Protein AF-A0A7C2IKT6-F1 (afdb_monomer)

Sequence (121 aa):
MAFLGERWAVARLIARCSKRPADCAAWEEFVRRFHPTIRSSVTQVLSHKSAGDGGRSLECSEALIGDLVEAVYSRLVEDRSKALKAVRIRRADSINNYLAMISLNVVLDYARHNRMSVGSN

Foldseek 3Di:
DDPPDPPDDPLRLLVQCLDPVGDVSSVVVVCVPCVVLLLVLLLVLLVVVLVPPDPPRPPSDPVVSVVLSVVLVCVCPPPSNVLSVVPPCPDPVSVSVSSSVSSNVSNVVVVVVVVVVVPDD

Radius of gyration: 16.43 Å; Cα contacts (8 Å, |Δi|>4): 82; chains: 1; bounding box: 33×44×49 Å

Secondary structure (DSSP, 8-state):
---------HHHHHHHHTSSS--HHHHHHHHHHHHHHHHHHHHHHHHHHHHHSTT------HHHHHHHHHHHHHHHHHHHHHHHHH----STHHHHHHHHHHHHHHHHHHHHHHHHTT---

Solvent-accessible surface area (backbone atoms only — not comparable to full-atom values): 7048 Å² total; per-residue (Å²): 136,82,78,76,76,76,81,58,55,66,62,57,33,50,55,41,46,53,38,84,78,70,38,63,70,37,44,50,54,46,47,74,70,41,45,65,56,46,48,50,40,38,51,53,51,49,55,56,49,29,72,71,43,89,79,61,60,62,74,88,41,71,66,56,53,51,55,52,48,49,52,41,51,48,56,46,54,41,79,76,16,42,61,63,65,69,53,78,62,85,47,78,68,53,53,58,55,48,48,42,5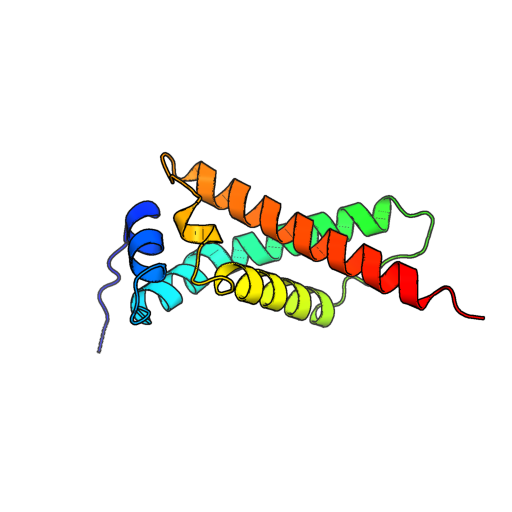0,46,31,47,52,50,54,51,50,51,55,52,54,62,54,61,72,76,70,80,130

pLDDT: mean 72.11, std 14.23, range [36.97, 89.0]

Nearest PDB structures (foldseek):
  4k12-assembly1_B  TM=4.561E-01  e=1.713E+00  Streptococcus pneumoniae
  2m6u-assembly1_A  TM=2.987E-01  e=7.618E+00  Streptococcus pneumoniae

Structure (mmCIF, N/CA/C/O backbone):
data_AF-A0A7C2IKT6-F1
#
_entry.id   AF-A0A7C2IKT6-F1
#
loop_
_atom_site.group_PDB
_atom_site.id
_atom_site.type_symbol
_atom_site.label_atom_id
_atom_site.label_alt_id
_atom_site.label_comp_id
_atom_site.label_asym_id
_atom_site.label_entity_id
_atom_site.label_seq_id
_atom_site.pdbx_PDB_ins_code
_atom_site.Cartn_x
_atom_site.Cartn_y
_atom_site.Cartn_z
_atom_site.occupancy
_atom_site.B_iso_or_equiv
_atom_site.auth_seq_id
_atom_site.auth_comp_id
_atom_site.auth_asym_id
_atom_site.auth_atom_id
_atom_site.pdbx_PDB_model_num
ATOM 1 N N . MET A 1 1 ? 9.223 -15.336 23.964 1.00 36.97 1 MET A N 1
ATOM 2 C CA . MET A 1 1 ? 7.865 -14.788 23.756 1.00 36.97 1 MET A CA 1
ATOM 3 C C . MET A 1 1 ? 7.460 -15.092 22.319 1.00 36.97 1 MET A C 1
ATOM 5 O O . MET A 1 1 ? 7.779 -14.322 21.427 1.00 36.97 1 MET A O 1
ATOM 9 N N . ALA A 1 2 ? 6.872 -16.264 22.074 1.00 40.16 2 ALA A N 1
ATOM 10 C CA . ALA A 1 2 ? 6.372 -16.630 20.753 1.00 40.16 2 ALA A CA 1
ATOM 11 C C . ALA A 1 2 ? 4.938 -16.104 20.637 1.00 40.16 2 ALA A C 1
ATOM 13 O O . ALA A 1 2 ? 4.031 -16.660 21.256 1.00 40.16 2 ALA A O 1
ATOM 14 N N . PHE A 1 3 ? 4.733 -15.018 19.890 1.00 46.84 3 PHE A N 1
ATOM 15 C CA . PHE A 1 3 ? 3.396 -14.681 19.415 1.00 46.84 3 PHE A CA 1
ATOM 16 C C . PHE A 1 3 ? 3.002 -15.785 18.437 1.00 46.84 3 PHE A C 1
ATOM 18 O O . PHE A 1 3 ? 3.470 -15.825 17.301 1.00 46.84 3 PHE A O 1
ATOM 25 N N . LEU A 1 4 ? 2.203 -16.738 18.921 1.00 47.38 4 LEU A N 1
ATOM 26 C CA . LEU A 1 4 ? 1.477 -17.671 18.074 1.00 47.38 4 LEU A CA 1
ATOM 27 C C . LEU A 1 4 ? 0.764 -16.824 17.026 1.00 47.38 4 LEU A C 1
ATOM 29 O O . LEU A 1 4 ? -0.109 -16.028 17.367 1.00 47.38 4 LEU A O 1
ATOM 33 N N . GLY A 1 5 ? 1.219 -16.937 15.778 1.00 48.16 5 GLY A N 1
ATOM 34 C CA . GLY A 1 5 ? 0.699 -16.177 14.659 1.00 48.16 5 GLY A CA 1
ATOM 35 C C . GLY A 1 5 ? -0.784 -16.459 14.507 1.00 48.16 5 GLY A C 1
ATOM 36 O O . GLY A 1 5 ? -1.178 -17.439 13.872 1.00 48.16 5 GLY A O 1
ATOM 37 N N . GLU A 1 6 ? -1.619 -15.598 15.087 1.00 57.41 6 GLU A N 1
ATOM 38 C CA . GLU A 1 6 ? -3.012 -15.513 14.702 1.00 57.41 6 GLU A CA 1
ATOM 39 C C . GLU A 1 6 ? -2.998 -15.131 13.223 1.00 57.41 6 GLU A C 1
ATOM 41 O O . GLU A 1 6 ? -2.807 -13.973 12.856 1.00 57.41 6 GLU A O 1
ATOM 46 N N . ARG A 1 7 ? -3.169 -16.122 12.341 1.00 63.03 7 ARG A N 1
ATOM 47 C CA . ARG A 1 7 ? -3.478 -15.882 10.932 1.00 63.03 7 ARG A CA 1
ATOM 48 C C . ARG A 1 7 ? -4.841 -15.210 10.885 1.00 63.03 7 ARG A C 1
ATOM 50 O O . ARG A 1 7 ? -5.865 -15.856 10.667 1.00 63.03 7 ARG A O 1
ATOM 57 N N . TRP A 1 8 ? -4.872 -13.902 11.104 1.00 74.81 8 TRP A N 1
ATOM 58 C CA . TRP A 1 8 ? -6.091 -13.139 10.966 1.00 74.81 8 TRP A CA 1
ATOM 59 C C . TRP A 1 8 ? -6.550 -13.216 9.510 1.00 74.81 8 TRP A C 1
ATOM 61 O O . TRP A 1 8 ? -5.770 -13.087 8.556 1.00 74.81 8 TRP A O 1
ATOM 71 N N . ALA A 1 9 ? -7.853 -13.414 9.325 1.00 78.25 9 ALA A N 1
ATOM 72 C CA . ALA A 1 9 ? -8.467 -13.170 8.032 1.00 78.25 9 ALA A CA 1
ATOM 73 C C . ALA A 1 9 ? -8.163 -11.722 7.613 1.00 78.25 9 ALA A C 1
ATOM 75 O O . ALA A 1 9 ? -8.195 -10.819 8.448 1.00 78.25 9 ALA A O 1
ATOM 76 N N . VAL A 1 10 ? -7.901 -11.490 6.325 1.00 76.19 10 VAL A N 1
ATOM 77 C CA . VAL A 1 10 ? -7.488 -10.177 5.785 1.00 76.19 10 VAL A CA 1
ATOM 78 C C . VAL A 1 10 ? -8.401 -9.040 6.259 1.00 76.19 10 VAL A C 1
ATOM 80 O O . VAL A 1 10 ? -7.927 -8.000 6.708 1.00 76.19 10 VAL A O 1
ATOM 83 N N . ALA A 1 11 ? -9.717 -9.266 6.253 1.00 74.88 11 ALA A N 1
ATOM 84 C CA . ALA A 1 11 ? -10.693 -8.289 6.730 1.00 74.88 11 ALA A CA 1
ATOM 85 C C . ALA A 1 11 ? -10.550 -7.967 8.232 1.00 74.88 11 ALA A C 1
ATOM 87 O O . ALA A 1 11 ? -10.776 -6.832 8.644 1.00 74.88 11 ALA A O 1
ATOM 88 N N . ARG A 1 12 ? -10.164 -8.943 9.065 1.00 79.06 12 ARG A N 1
ATOM 89 C CA . ARG A 1 12 ? -9.926 -8.737 10.504 1.00 79.06 12 ARG A CA 1
ATOM 90 C C . ARG A 1 12 ? -8.603 -8.046 10.781 1.00 79.06 12 ARG A C 1
ATOM 92 O O . ARG A 1 12 ? -8.584 -7.165 11.634 1.00 79.06 12 ARG A O 1
ATOM 99 N N . LEU A 1 13 ? -7.561 -8.389 10.031 1.00 82.00 13 LEU A N 1
ATOM 100 C CA . LEU A 1 13 ? -6.272 -7.707 10.084 1.00 82.00 13 LEU A CA 1
ATOM 101 C C . LEU A 1 13 ? -6.444 -6.212 9.801 1.00 82.00 13 LEU A C 1
ATOM 103 O O . LEU A 1 13 ? -6.083 -5.374 10.616 1.00 82.00 13 LEU A O 1
ATOM 107 N N . ILE A 1 14 ? -7.134 -5.877 8.712 1.00 78.50 14 ILE A N 1
ATOM 108 C CA . ILE A 1 14 ? -7.327 -4.481 8.302 1.00 78.50 14 ILE A CA 1
ATOM 109 C C . ILE A 1 14 ? -8.259 -3.725 9.243 1.00 78.50 14 ILE A C 1
ATOM 111 O O . ILE A 1 14 ? -8.006 -2.561 9.563 1.00 78.50 14 ILE A O 1
ATOM 115 N N . ALA A 1 15 ? -9.300 -4.388 9.755 1.00 78.94 15 ALA A N 1
ATOM 116 C CA . ALA A 1 15 ? -10.144 -3.806 10.790 1.00 78.94 15 ALA A CA 1
ATOM 117 C C . ALA A 1 15 ? -9.343 -3.470 12.060 1.00 78.94 15 ALA A C 1
ATOM 119 O O . ALA A 1 15 ? -9.602 -2.432 12.662 1.00 78.94 15 ALA A O 1
ATOM 120 N N . ARG A 1 16 ? -8.369 -4.308 12.453 1.00 81.44 16 ARG A N 1
ATOM 121 C CA . ARG A 1 16 ? -7.466 -4.046 13.587 1.00 81.44 16 ARG A CA 1
ATOM 122 C C . ARG A 1 16 ? -6.473 -2.922 13.283 1.00 81.44 16 ARG A C 1
ATOM 124 O O . ARG A 1 16 ? -6.389 -1.998 14.084 1.00 81.44 16 ARG A O 1
ATOM 131 N N . CYS A 1 17 ? -5.836 -2.916 12.108 1.00 79.25 17 CYS A N 1
ATOM 132 C CA . CYS A 1 17 ? -4.954 -1.821 11.672 1.00 79.25 17 CYS A CA 1
ATOM 133 C C . CYS A 1 17 ? -5.669 -0.457 11.639 1.00 79.25 17 CYS A C 1
ATOM 135 O O . CYS A 1 17 ? -5.047 0.577 11.865 1.00 79.25 17 CYS A O 1
ATOM 137 N N . SER A 1 18 ? -6.984 -0.455 11.390 1.00 77.62 18 SER A N 1
ATOM 138 C CA . SER A 1 18 ? -7.818 0.753 11.320 1.00 77.62 18 SER A CA 1
ATOM 139 C C . SER A 1 18 ? -8.310 1.270 12.684 1.00 77.62 18 SER A C 1
ATOM 141 O O . SER A 1 18 ? -8.943 2.336 12.737 1.00 77.62 18 SER A O 1
ATOM 143 N N . LYS A 1 19 ? -8.087 0.525 13.779 1.00 78.75 19 LYS A N 1
ATOM 144 C CA . LYS A 1 19 ? -8.448 0.956 15.139 1.00 78.75 19 LYS A CA 1
ATOM 145 C C . LYS A 1 19 ? -7.478 2.023 15.650 1.00 78.75 19 LYS A C 1
ATOM 147 O O . LYS A 1 19 ? -6.336 2.131 15.213 1.00 78.75 19 LYS A O 1
ATOM 152 N N . ARG A 1 20 ? -7.974 2.847 16.574 1.00 73.12 20 ARG A N 1
ATOM 153 C CA . ARG A 1 20 ? -7.184 3.819 17.338 1.00 73.12 20 ARG A CA 1
ATOM 154 C C . ARG A 1 20 ? -7.411 3.503 18.824 1.00 73.12 20 ARG A C 1
ATOM 156 O O . ARG A 1 20 ? -8.578 3.506 19.221 1.00 73.12 20 ARG A O 1
ATOM 163 N N . PRO A 1 21 ? -6.362 3.208 19.615 1.00 74.81 21 PRO A N 1
ATOM 164 C CA . PRO A 1 21 ? -4.933 3.204 19.260 1.00 74.81 21 PRO A CA 1
ATOM 165 C C . PRO A 1 21 ? -4.556 2.123 18.231 1.00 74.81 21 PRO A C 1
ATOM 167 O O . PRO A 1 21 ? -5.296 1.159 18.042 1.00 74.81 21 PRO A O 1
ATOM 170 N N . ALA A 1 22 ? -3.448 2.345 17.515 1.00 71.31 22 ALA A N 1
ATOM 171 C CA . ALA A 1 22 ? -2.972 1.431 16.478 1.00 71.31 22 ALA A CA 1
ATOM 172 C C . ALA A 1 22 ? -2.491 0.114 17.108 1.00 71.31 22 ALA A C 1
ATOM 174 O O . ALA A 1 22 ? -1.733 0.128 18.074 1.00 71.31 22 ALA A O 1
ATOM 175 N N . ASP A 1 23 ? -2.939 -1.014 16.560 1.00 82.75 23 ASP A N 1
ATOM 176 C CA . ASP A 1 23 ? -2.513 -2.349 16.985 1.00 82.75 23 ASP A CA 1
ATOM 177 C C . ASP A 1 23 ? -1.191 -2.702 16.283 1.00 82.75 23 ASP A C 1
ATOM 179 O O . ASP A 1 23 ? -1.179 -2.999 15.085 1.00 82.75 23 ASP A O 1
ATOM 183 N N . CYS A 1 24 ? -0.074 -2.617 17.013 1.00 82.50 24 CYS A N 1
ATOM 184 C CA . CYS A 1 24 ? 1.265 -2.859 16.468 1.00 82.50 24 CYS A CA 1
ATOM 185 C C . CYS A 1 24 ? 1.424 -4.283 15.917 1.00 82.50 24 CYS A C 1
ATOM 187 O O . CYS A 1 24 ? 2.017 -4.448 14.857 1.00 82.50 24 CYS A O 1
ATOM 189 N N . ALA A 1 25 ? 0.841 -5.291 16.575 1.00 85.12 25 ALA A N 1
ATOM 190 C CA . ALA A 1 25 ? 0.925 -6.680 16.122 1.00 85.12 25 ALA A CA 1
ATOM 191 C C . ALA A 1 25 ? 0.138 -6.891 14.818 1.00 85.12 25 ALA A C 1
ATOM 193 O O . ALA A 1 25 ? 0.574 -7.610 13.918 1.00 85.12 25 ALA A O 1
ATOM 194 N N . ALA A 1 26 ? -1.006 -6.213 14.677 1.00 83.81 26 ALA A N 1
ATOM 195 C CA . ALA A 1 26 ? -1.754 -6.210 13.423 1.00 83.81 26 ALA A CA 1
ATOM 196 C C . ALA A 1 26 ? -0.975 -5.513 12.292 1.00 83.81 26 ALA A C 1
ATOM 198 O O . ALA A 1 26 ? -0.973 -5.989 11.159 1.00 83.81 26 ALA A O 1
ATOM 199 N N . TRP A 1 27 ? -0.298 -4.400 12.581 1.00 83.81 27 TRP A N 1
ATOM 200 C CA . TRP A 1 27 ? 0.535 -3.711 11.592 1.00 83.81 27 TRP A CA 1
ATOM 201 C C . TRP A 1 27 ? 1.762 -4.522 11.175 1.00 83.81 27 TRP A C 1
ATOM 203 O O . TRP A 1 27 ? 2.061 -4.581 9.984 1.00 83.81 27 TRP A O 1
ATOM 213 N N . GLU A 1 28 ? 2.424 -5.196 12.110 1.00 86.56 28 GLU A N 1
ATOM 214 C CA . GLU A 1 28 ? 3.560 -6.075 11.823 1.00 86.56 28 GLU A CA 1
ATOM 215 C C . GLU A 1 28 ? 3.156 -7.219 10.883 1.00 86.56 28 GLU A C 1
ATOM 217 O O . GLU A 1 28 ? 3.790 -7.435 9.848 1.00 86.56 28 GLU A O 1
ATOM 222 N N . GLU A 1 29 ? 2.033 -7.885 11.161 1.00 85.00 29 GLU A N 1
ATOM 223 C CA . GLU A 1 29 ? 1.517 -8.946 10.291 1.00 85.00 29 GLU A CA 1
ATOM 224 C C . GLU A 1 29 ? 1.041 -8.402 8.932 1.00 85.00 29 GLU A C 1
ATOM 226 O O . GLU A 1 29 ? 1.209 -9.059 7.901 1.00 85.00 29 GLU A O 1
ATOM 231 N N . PHE A 1 30 ? 0.484 -7.186 8.891 1.00 84.81 30 PHE A N 1
ATOM 232 C CA . PHE A 1 30 ? 0.128 -6.521 7.638 1.00 84.81 30 PHE A CA 1
ATOM 233 C C . PHE A 1 30 ? 1.361 -6.258 6.770 1.00 84.81 30 PHE A C 1
ATOM 235 O O . PHE A 1 30 ? 1.363 -6.614 5.590 1.00 84.81 30 PHE A O 1
ATOM 242 N N . VAL A 1 31 ? 2.421 -5.685 7.344 1.00 87.06 31 VAL A N 1
ATOM 243 C CA . VAL A 1 31 ? 3.681 -5.448 6.630 1.00 87.06 31 VAL A CA 1
ATOM 244 C C . VAL A 1 31 ? 4.257 -6.780 6.161 1.00 87.06 31 VAL A C 1
ATOM 246 O O . VAL A 1 31 ? 4.475 -6.954 4.966 1.00 87.06 31 VAL A O 1
ATOM 249 N N . ARG A 1 32 ? 4.385 -7.772 7.045 1.00 86.50 32 ARG A N 1
ATOM 250 C CA . ARG A 1 32 ? 4.926 -9.095 6.703 1.00 86.50 32 ARG A CA 1
ATOM 251 C C . ARG A 1 32 ? 4.189 -9.760 5.534 1.00 86.50 32 ARG A C 1
ATOM 253 O O . ARG A 1 32 ? 4.816 -10.405 4.697 1.00 86.50 32 ARG A O 1
ATOM 260 N N . ARG A 1 33 ? 2.862 -9.610 5.466 1.00 85.06 33 ARG A N 1
ATOM 261 C CA . ARG A 1 33 ? 2.021 -10.258 4.450 1.00 85.06 33 ARG A CA 1
ATOM 262 C C . ARG A 1 33 ? 1.921 -9.483 3.136 1.00 85.06 33 ARG A C 1
ATOM 264 O O . ARG A 1 33 ? 1.865 -10.113 2.084 1.00 85.06 33 ARG A O 1
ATOM 271 N N . PHE A 1 34 ? 1.849 -8.154 3.185 1.00 83.69 34 PHE A N 1
ATOM 272 C CA . PHE A 1 34 ? 1.535 -7.326 2.014 1.00 83.69 34 PHE A CA 1
ATOM 273 C C . PHE A 1 34 ? 2.720 -6.528 1.474 1.00 83.69 34 PHE A C 1
ATOM 275 O O . PHE A 1 34 ? 2.650 -6.075 0.333 1.00 83.69 34 PHE A O 1
ATOM 282 N N . HIS A 1 35 ? 3.815 -6.390 2.229 1.00 86.56 35 HIS A N 1
ATOM 283 C CA . HIS A 1 35 ? 5.021 -5.705 1.758 1.00 86.56 35 HIS A CA 1
ATOM 284 C C . HIS A 1 35 ? 5.551 -6.265 0.425 1.00 86.56 35 HIS A C 1
ATOM 286 O O . HIS A 1 35 ? 5.780 -5.464 -0.484 1.00 86.56 35 HIS A O 1
ATOM 292 N N . PRO A 1 36 ? 5.655 -7.598 0.219 1.00 87.56 36 PRO A N 1
ATOM 293 C CA . PRO A 1 36 ? 6.104 -8.139 -1.066 1.00 87.56 36 PRO A CA 1
ATOM 294 C C . PRO A 1 36 ? 5.179 -7.756 -2.230 1.00 87.56 36 PRO A C 1
ATOM 296 O O . PRO A 1 36 ? 5.652 -7.415 -3.311 1.00 87.56 36 PRO A O 1
ATOM 299 N N . THR A 1 37 ? 3.861 -7.750 -2.003 1.00 86.12 37 THR A N 1
ATOM 300 C CA . THR A 1 37 ? 2.857 -7.379 -3.012 1.00 86.12 37 THR A CA 1
ATOM 301 C C . THR A 1 37 ? 2.918 -5.894 -3.357 1.00 86.12 37 THR A C 1
ATOM 303 O O . THR A 1 37 ? 2.854 -5.537 -4.533 1.00 86.12 37 THR A O 1
ATOM 306 N N . ILE A 1 38 ? 3.056 -5.025 -2.351 1.00 86.56 38 ILE A N 1
ATOM 307 C CA . ILE A 1 38 ? 3.183 -3.575 -2.547 1.00 86.56 38 ILE A CA 1
ATOM 308 C C . ILE A 1 38 ? 4.451 -3.283 -3.346 1.00 86.56 38 ILE A C 1
ATOM 310 O O . ILE A 1 38 ? 4.386 -2.596 -4.363 1.00 86.56 38 ILE A O 1
ATOM 314 N N . ARG A 1 39 ? 5.581 -3.867 -2.937 1.00 89.00 39 ARG A N 1
ATOM 315 C CA . ARG A 1 39 ? 6.863 -3.708 -3.625 1.00 89.00 39 ARG A CA 1
ATOM 316 C C . ARG A 1 39 ? 6.785 -4.192 -5.071 1.00 89.00 39 ARG A C 1
ATOM 318 O O . ARG A 1 39 ? 7.123 -3.439 -5.974 1.00 89.00 39 ARG A O 1
ATOM 325 N N . SER A 1 40 ? 6.262 -5.397 -5.300 1.00 87.25 40 SER A N 1
ATOM 326 C CA . SER A 1 40 ? 6.080 -5.945 -6.649 1.00 87.25 40 SER A CA 1
ATOM 327 C C . SER A 1 40 ? 5.185 -5.056 -7.519 1.00 87.25 40 SER A C 1
ATOM 329 O O . SER A 1 40 ? 5.524 -4.801 -8.672 1.00 87.25 40 SER A O 1
ATOM 331 N N . SER A 1 41 ? 4.098 -4.516 -6.958 1.00 84.88 41 SER A N 1
ATOM 332 C CA . SER A 1 41 ? 3.203 -3.595 -7.671 1.00 84.88 41 SER A CA 1
ATOM 333 C C . SER 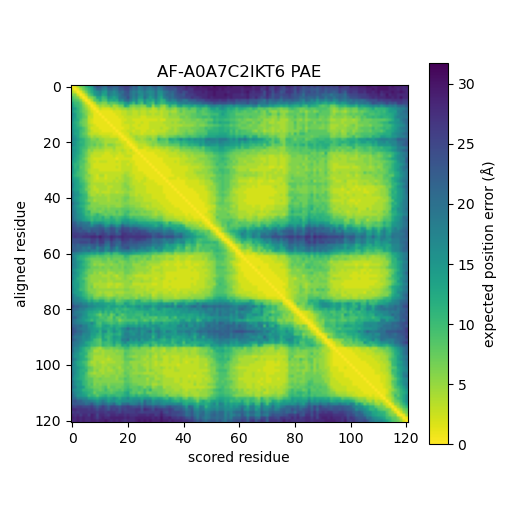A 1 41 ? 3.912 -2.291 -8.044 1.00 84.88 41 SER A C 1
ATOM 335 O O . SER A 1 41 ? 3.797 -1.839 -9.180 1.00 84.88 41 SER A O 1
ATOM 337 N N . VAL A 1 42 ? 4.675 -1.699 -7.119 1.00 85.69 42 VAL A N 1
ATOM 338 C CA . VAL A 1 42 ? 5.468 -0.485 -7.373 1.00 85.69 42 VAL A CA 1
ATOM 339 C C . VAL A 1 42 ? 6.496 -0.733 -8.475 1.00 85.69 42 VAL A C 1
ATOM 341 O O . VAL A 1 42 ? 6.528 0.023 -9.444 1.00 85.69 42 VAL A O 1
ATOM 344 N N . THR A 1 43 ? 7.279 -1.811 -8.377 1.00 85.56 43 THR A N 1
ATOM 345 C CA . THR A 1 43 ? 8.280 -2.171 -9.390 1.00 85.56 43 THR A CA 1
ATOM 346 C C . THR A 1 43 ? 7.632 -2.386 -10.755 1.00 85.56 43 THR A C 1
ATOM 348 O O . THR A 1 43 ? 8.092 -1.819 -11.739 1.00 85.56 43 THR A O 1
ATOM 351 N N . GLN A 1 44 ? 6.528 -3.136 -10.827 1.00 83.94 44 GLN A N 1
ATOM 352 C CA . GLN A 1 44 ? 5.839 -3.406 -12.090 1.00 83.94 44 GLN A CA 1
ATOM 353 C C . GLN A 1 44 ? 5.312 -2.122 -12.745 1.00 83.94 44 GLN A C 1
ATOM 355 O O . GLN A 1 44 ? 5.474 -1.932 -13.952 1.00 83.94 44 GLN A O 1
ATOM 360 N N . VAL A 1 45 ? 4.704 -1.226 -11.963 1.00 82.25 45 VAL A N 1
ATOM 361 C CA . VAL A 1 45 ? 4.198 0.055 -12.475 1.00 82.25 45 VAL A CA 1
ATOM 362 C C . VAL A 1 45 ? 5.350 0.950 -12.935 1.00 82.25 45 VAL A C 1
ATOM 364 O O . VAL A 1 45 ? 5.253 1.565 -13.999 1.00 82.25 45 VAL A O 1
ATOM 367 N N . LEU A 1 46 ? 6.443 1.005 -12.170 1.00 79.75 46 LEU A N 1
ATOM 368 C CA . LEU A 1 46 ? 7.623 1.798 -12.504 1.00 79.75 46 LEU A CA 1
ATOM 369 C C . LEU A 1 46 ? 8.278 1.292 -13.800 1.00 79.75 46 LEU A C 1
ATOM 371 O O . LEU A 1 46 ? 8.480 2.077 -14.725 1.00 79.75 46 LEU A O 1
ATOM 375 N N . SER A 1 47 ? 8.490 -0.022 -13.928 1.00 78.00 47 SER A N 1
ATOM 376 C CA . SER A 1 47 ? 9.031 -0.653 -15.140 1.00 78.00 47 SER A CA 1
ATOM 377 C C . SER A 1 47 ? 8.152 -0.426 -16.371 1.00 78.00 47 SER A C 1
ATOM 379 O O . SER A 1 47 ? 8.663 -0.074 -17.434 1.00 78.00 47 SER A O 1
ATOM 381 N N . HIS A 1 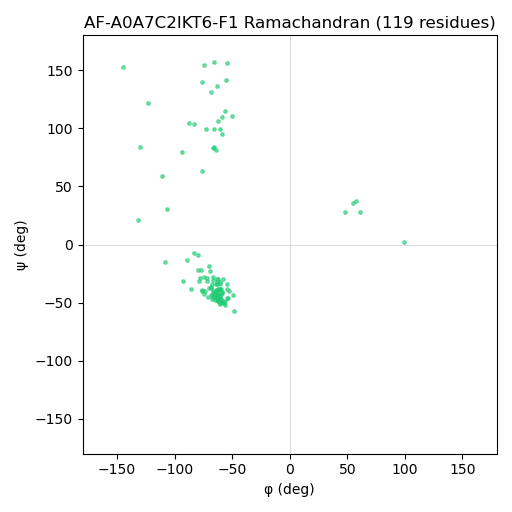48 ? 6.829 -0.571 -16.242 1.00 74.38 48 HIS A N 1
ATOM 382 C CA . HIS A 1 48 ? 5.903 -0.318 -17.350 1.00 74.38 48 HIS A CA 1
ATOM 383 C C . HIS A 1 48 ? 5.933 1.152 -17.792 1.00 74.38 48 HIS A C 1
ATOM 385 O O . HIS A 1 48 ? 5.783 1.460 -18.975 1.00 74.38 48 HIS A O 1
ATOM 391 N N . LYS A 1 49 ? 6.132 2.085 -16.854 1.00 69.38 49 LYS A N 1
ATOM 392 C CA . LYS A 1 49 ? 6.208 3.512 -17.170 1.00 69.38 49 LYS A CA 1
ATOM 393 C C . LYS A 1 49 ? 7.524 3.877 -17.858 1.00 69.38 49 LYS A C 1
ATOM 395 O O . LYS A 1 49 ? 7.480 4.627 -18.828 1.00 69.38 49 LYS A O 1
ATOM 400 N N . SER A 1 50 ? 8.649 3.307 -17.425 1.00 65.19 50 SER A N 1
ATOM 401 C CA . SER A 1 50 ? 9.954 3.512 -18.072 1.00 65.19 50 SER A CA 1
ATOM 402 C C . SER A 1 50 ? 9.989 2.979 -19.511 1.00 65.19 50 SER A C 1
ATOM 404 O O . SER A 1 50 ? 10.639 3.578 -20.362 1.00 65.19 50 SER A O 1
ATOM 406 N N . ALA A 1 51 ? 9.246 1.907 -19.815 1.00 62.12 51 ALA A N 1
ATOM 407 C CA . ALA A 1 51 ? 9.154 1.351 -21.169 1.00 62.12 51 ALA A CA 1
ATOM 408 C C . ALA A 1 51 ? 8.298 2.192 -22.139 1.00 62.12 51 ALA A C 1
ATOM 410 O O . ALA A 1 51 ? 8.527 2.159 -23.345 1.00 62.12 51 ALA A O 1
ATOM 411 N N . GLY A 1 52 ? 7.306 2.934 -21.633 1.00 57.47 52 GLY A N 1
ATOM 412 C CA . GLY A 1 52 ? 6.371 3.706 -22.462 1.00 57.47 52 GLY A CA 1
ATOM 413 C C . GLY A 1 52 ? 6.812 5.138 -22.787 1.00 57.47 52 GLY A C 1
ATOM 414 O O . GLY A 1 52 ? 6.214 5.768 -23.654 1.00 57.47 52 GLY A O 1
ATOM 415 N N . ASP A 1 53 ? 7.829 5.670 -22.103 1.00 54.25 53 ASP A N 1
ATOM 416 C CA . ASP A 1 53 ? 8.163 7.102 -22.115 1.00 54.25 53 ASP A CA 1
ATOM 417 C C . ASP A 1 53 ? 9.486 7.390 -22.846 1.00 54.25 53 ASP A C 1
ATOM 419 O O . ASP A 1 53 ? 10.445 7.900 -22.271 1.00 54.25 53 ASP A O 1
ATOM 423 N N . GLY A 1 54 ? 9.545 7.015 -24.130 1.00 51.41 54 GLY A N 1
ATOM 424 C CA . GLY A 1 54 ? 10.406 7.635 -25.152 1.00 51.41 54 GLY A CA 1
ATOM 425 C C . GLY A 1 54 ? 11.890 7.875 -24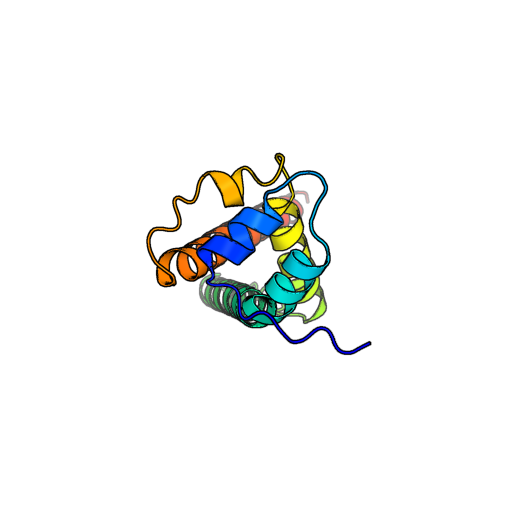.823 1.00 51.41 54 GLY A C 1
ATOM 426 O O . GLY A 1 54 ? 12.472 8.808 -25.369 1.00 51.41 54 GLY A O 1
ATOM 427 N N . GLY A 1 55 ? 12.509 7.077 -23.949 1.00 44.78 55 GLY A N 1
ATOM 428 C CA . GLY A 1 55 ? 13.946 7.148 -23.656 1.00 44.78 55 GLY A CA 1
ATOM 429 C C . GLY A 1 55 ? 14.358 7.903 -22.387 1.00 44.78 55 GLY A C 1
ATOM 430 O O . GLY A 1 55 ? 15.551 7.945 -22.097 1.00 44.78 55 GLY A O 1
ATOM 431 N N . ARG A 1 56 ? 13.433 8.434 -21.572 1.00 52.62 56 ARG A N 1
ATOM 432 C CA . ARG A 1 56 ? 13.765 8.824 -20.185 1.00 52.62 56 ARG A CA 1
ATOM 433 C C . ARG A 1 56 ? 13.426 7.668 -19.262 1.00 52.62 56 ARG A C 1
ATOM 435 O O . ARG A 1 56 ? 12.367 7.640 -18.641 1.00 52.62 56 ARG A O 1
ATOM 442 N N . SER A 1 57 ? 14.323 6.686 -19.225 1.00 53.44 57 SER A N 1
ATOM 443 C CA . SER A 1 57 ? 14.233 5.594 -18.263 1.00 53.44 57 SER A CA 1
ATOM 444 C C . SER A 1 57 ? 14.258 6.206 -16.868 1.00 53.44 57 SER A C 1
ATOM 446 O O . SER A 1 57 ? 15.266 6.771 -16.448 1.00 53.44 57 SER A O 1
ATOM 448 N N . LEU A 1 58 ? 13.126 6.154 -16.169 1.00 59.00 58 LEU A N 1
ATOM 449 C CA . LEU A 1 58 ? 13.112 6.382 -14.737 1.00 59.00 58 LEU A CA 1
ATOM 450 C C . LEU A 1 58 ? 13.971 5.259 -14.168 1.00 59.00 58 LEU A C 1
ATOM 452 O O . LEU A 1 58 ? 13.569 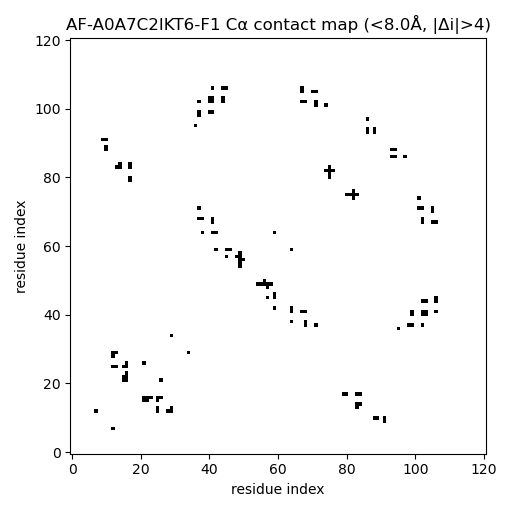4.094 -14.252 1.00 59.00 58 LEU A O 1
ATOM 456 N N . GLU A 1 59 ? 15.190 5.591 -13.728 1.00 62.66 59 GLU A N 1
ATOM 457 C CA . GLU A 1 59 ? 16.108 4.586 -13.210 1.00 62.66 59 GLU A CA 1
ATOM 458 C C . GLU A 1 59 ? 15.397 3.856 -12.082 1.00 62.66 59 GLU A C 1
ATOM 460 O O . GLU A 1 59 ? 15.013 4.442 -11.067 1.00 62.66 59 GLU A O 1
ATOM 465 N N . CYS A 1 60 ? 15.163 2.567 -12.312 1.00 66.94 60 CYS A N 1
ATOM 466 C CA . CYS A 1 60 ? 14.491 1.679 -11.383 1.00 66.94 60 CYS A CA 1
ATOM 467 C C . CYS A 1 60 ? 15.493 1.326 -10.274 1.00 66.94 60 CYS A C 1
ATOM 469 O O . CYS A 1 60 ? 15.956 0.194 -10.167 1.00 66.94 60 CYS A O 1
ATOM 471 N N . SER A 1 61 ? 15.915 2.342 -9.520 1.00 78.88 61 SER A N 1
ATOM 472 C CA . SER A 1 61 ? 16.849 2.202 -8.416 1.00 78.88 61 SER A CA 1
ATOM 473 C C . SER A 1 61 ? 16.119 1.620 -7.215 1.00 78.88 61 SER A C 1
ATOM 475 O O . SER A 1 61 ? 14.990 2.002 -6.903 1.00 78.88 61 SER A O 1
ATOM 477 N N . GLU A 1 62 ? 16.786 0.716 -6.509 1.00 79.75 62 GLU A N 1
ATOM 478 C CA . GLU A 1 62 ? 16.300 0.141 -5.255 1.00 79.75 62 GLU A CA 1
ATOM 479 C C . GLU A 1 62 ? 15.939 1.221 -4.222 1.00 79.75 62 GLU A C 1
ATOM 481 O O . GLU A 1 62 ? 14.954 1.068 -3.501 1.00 79.75 62 GLU A O 1
ATOM 486 N N . ALA A 1 63 ? 16.666 2.346 -4.216 1.00 81.50 63 ALA A N 1
ATOM 487 C CA . ALA A 1 63 ? 16.353 3.501 -3.374 1.00 81.50 63 ALA A CA 1
ATOM 488 C C . ALA A 1 63 ? 14.980 4.103 -3.721 1.00 81.50 63 ALA A C 1
ATOM 490 O O . ALA A 1 63 ? 14.134 4.260 -2.847 1.00 81.50 63 ALA A O 1
ATOM 491 N N . LEU A 1 64 ? 14.711 4.325 -5.012 1.00 82.56 64 LEU A N 1
ATOM 492 C CA . LEU A 1 64 ? 13.433 4.864 -5.479 1.00 82.56 64 LEU A CA 1
ATOM 493 C C . LEU A 1 64 ? 12.264 3.910 -5.189 1.00 82.56 64 LEU A C 1
ATOM 495 O O . LEU A 1 64 ? 11.172 4.346 -4.827 1.00 82.56 64 LEU A O 1
ATOM 499 N N . ILE A 1 65 ? 12.473 2.600 -5.345 1.00 85.62 65 ILE A N 1
ATOM 500 C CA . ILE A 1 65 ? 11.457 1.601 -4.988 1.00 85.62 65 ILE A CA 1
ATOM 501 C C . ILE A 1 65 ? 11.147 1.689 -3.489 1.00 85.62 65 ILE A C 1
ATOM 503 O O . ILE A 1 65 ? 9.973 1.664 -3.119 1.00 85.62 65 ILE A O 1
ATOM 507 N N . GLY A 1 66 ? 12.173 1.821 -2.643 1.00 85.44 66 GLY A N 1
ATOM 508 C CA . GLY A 1 66 ? 12.026 2.038 -1.203 1.00 85.44 66 GLY A CA 1
ATOM 509 C C . GLY A 1 66 ? 11.187 3.274 -0.878 1.00 85.44 66 GLY A C 1
ATOM 510 O O . GLY A 1 66 ? 10.173 3.150 -0.190 1.00 85.44 66 GLY A O 1
ATOM 511 N N . ASP A 1 67 ? 11.539 4.422 -1.457 1.00 86.62 67 ASP A N 1
ATOM 512 C CA . ASP A 1 67 ? 10.845 5.698 -1.240 1.00 86.62 67 ASP A CA 1
ATOM 513 C C . ASP A 1 67 ? 9.364 5.624 -1.648 1.00 86.62 67 ASP A C 1
ATOM 515 O O . ASP A 1 67 ? 8.467 6.084 -0.937 1.00 86.62 67 ASP A O 1
ATOM 519 N N . LEU A 1 68 ? 9.073 4.995 -2.792 1.00 86.12 68 LEU A N 1
ATOM 520 C CA . LEU A 1 68 ? 7.703 4.822 -3.279 1.00 86.12 68 LEU A CA 1
ATOM 521 C C . LEU A 1 68 ? 6.899 3.858 -2.401 1.00 86.12 68 LEU A C 1
ATOM 523 O O . LEU A 1 68 ? 5.706 4.074 -2.182 1.00 86.12 68 LEU A O 1
ATOM 527 N N . VAL A 1 69 ? 7.528 2.799 -1.887 1.00 88.38 69 VAL A N 1
ATOM 528 C CA . VAL A 1 69 ? 6.895 1.878 -0.935 1.00 88.38 69 VAL A CA 1
ATOM 529 C C . VAL A 1 69 ? 6.570 2.602 0.373 1.00 88.38 69 VAL A C 1
ATOM 531 O O . VAL A 1 69 ? 5.461 2.447 0.888 1.00 88.38 69 VAL A O 1
ATOM 534 N N . GLU A 1 70 ? 7.477 3.433 0.885 1.00 86.88 70 GLU A N 1
ATOM 535 C CA . GLU A 1 70 ? 7.229 4.257 2.070 1.00 86.88 70 GLU A CA 1
ATOM 536 C C . GLU A 1 70 ? 6.085 5.251 1.835 1.00 86.88 70 GLU A C 1
ATOM 538 O O . GLU A 1 70 ? 5.156 5.323 2.639 1.00 86.88 70 GLU A O 1
ATOM 543 N N . ALA A 1 71 ? 6.056 5.923 0.681 1.00 86.69 71 ALA A N 1
ATOM 544 C CA . ALA A 1 71 ? 4.962 6.817 0.307 1.00 86.69 71 ALA A CA 1
ATOM 545 C C . ALA A 1 71 ? 3.600 6.098 0.218 1.00 86.69 71 ALA A C 1
ATOM 547 O O . ALA A 1 71 ? 2.565 6.667 0.584 1.00 86.69 71 ALA A O 1
ATOM 548 N N . VAL A 1 72 ? 3.573 4.829 -0.211 1.00 87.25 72 VAL A N 1
ATOM 549 C CA . VAL A 1 72 ? 2.359 3.995 -0.160 1.00 87.25 72 VAL A CA 1
ATOM 550 C C . VAL A 1 72 ? 1.912 3.768 1.284 1.00 87.25 72 VAL A C 1
ATOM 552 O O . VAL A 1 72 ? 0.723 3.920 1.578 1.00 87.25 72 VAL A O 1
ATOM 555 N N . TYR A 1 73 ? 2.829 3.438 2.197 1.00 85.75 73 TYR A N 1
ATOM 556 C CA . TYR A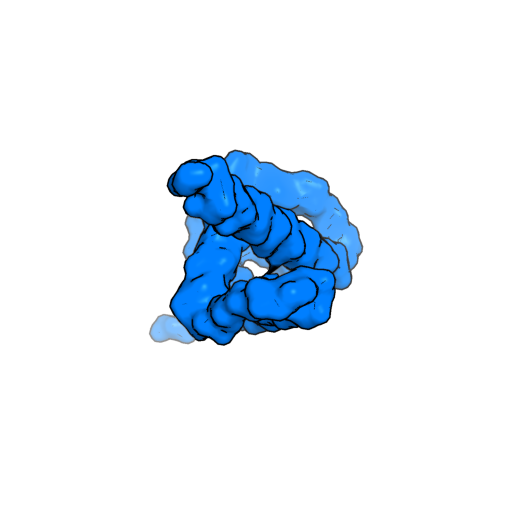 1 73 ? 2.499 3.282 3.617 1.00 85.75 73 TYR A CA 1
ATOM 557 C C . TYR A 1 73 ? 2.013 4.587 4.247 1.00 85.75 73 TYR A C 1
ATOM 559 O O . TYR A 1 73 ? 1.003 4.569 4.955 1.00 85.75 73 TYR A O 1
ATOM 567 N N . SER A 1 74 ? 2.649 5.716 3.933 1.00 84.31 74 SER A N 1
ATOM 568 C CA . SER A 1 74 ? 2.208 7.040 4.378 1.00 84.31 74 SER A CA 1
ATOM 569 C C . SER A 1 74 ? 0.769 7.308 3.947 1.00 84.31 74 SER A C 1
ATOM 571 O O . SER A 1 74 ? -0.066 7.578 4.806 1.00 84.31 74 SER A O 1
ATOM 573 N N . ARG A 1 75 ? 0.407 7.072 2.677 1.00 81.12 75 ARG A N 1
ATOM 574 C CA . ARG A 1 75 ? -0.989 7.209 2.211 1.00 81.12 75 ARG A CA 1
ATOM 575 C C . ARG A 1 75 ? -1.975 6.241 2.867 1.00 81.12 75 ARG A C 1
ATOM 577 O O . ARG A 1 75 ? -3.157 6.558 2.994 1.00 81.12 75 ARG A O 1
ATOM 584 N N . LEU A 1 76 ? -1.529 5.051 3.268 1.00 76.75 76 LEU A N 1
ATOM 585 C CA . LEU A 1 76 ? -2.373 4.084 3.980 1.00 76.75 76 LEU A CA 1
ATOM 586 C C . LEU A 1 76 ? -2.675 4.524 5.423 1.00 76.75 76 LEU A C 1
ATOM 588 O O . LEU A 1 76 ? -3.740 4.194 5.960 1.00 76.75 76 LEU A O 1
ATOM 592 N N . VAL A 1 77 ? -1.745 5.244 6.054 1.00 74.81 77 VAL A N 1
ATOM 593 C CA . VAL A 1 77 ? -1.844 5.712 7.446 1.00 74.81 77 VAL A CA 1
ATOM 594 C C . VAL A 1 77 ? -2.441 7.122 7.538 1.00 74.81 77 VAL A C 1
ATOM 596 O O . VAL A 1 77 ? -3.158 7.420 8.506 1.00 74.81 77 VAL A O 1
ATOM 599 N N . GLU A 1 78 ? -2.196 7.960 6.531 1.00 70.50 78 GLU A N 1
ATOM 600 C CA . GLU A 1 78 ? -2.776 9.290 6.361 1.00 70.50 78 GLU A CA 1
ATOM 601 C C . GLU A 1 78 ? -4.310 9.249 6.406 1.00 70.50 78 GLU A C 1
ATOM 603 O O . GLU A 1 78 ? -4.969 8.219 6.215 1.00 70.50 78 GLU A O 1
ATOM 608 N N . ASP A 1 79 ? -4.904 10.390 6.762 1.00 58.38 79 ASP A N 1
ATOM 609 C CA . ASP A 1 79 ? -6.356 10.545 6.864 1.00 58.38 79 ASP A CA 1
ATOM 610 C C . ASP A 1 79 ? -7.040 9.516 7.797 1.00 58.38 79 ASP A C 1
ATOM 612 O O . ASP A 1 79 ? -8.169 9.063 7.587 1.00 58.38 79 ASP A O 1
ATOM 616 N N . ARG A 1 80 ? -6.362 9.148 8.895 1.00 55.25 80 ARG A N 1
ATOM 617 C CA . ARG A 1 80 ? -6.843 8.203 9.928 1.00 55.25 80 ARG A CA 1
ATOM 618 C C . ARG A 1 80 ? -7.205 6.822 9.375 1.00 55.25 80 ARG A C 1
ATOM 620 O O . ARG A 1 80 ? -8.194 6.221 9.828 1.00 55.25 80 ARG A O 1
ATOM 627 N N . SER A 1 81 ? -6.434 6.333 8.406 1.00 60.62 81 SER A N 1
ATOM 628 C CA . SER A 1 81 ? -6.730 5.067 7.734 1.00 60.62 81 SER A CA 1
ATOM 629 C C . SER A 1 81 ? -8.090 5.099 7.025 1.00 60.62 81 SER A C 1
ATOM 631 O O . SER A 1 81 ? -8.741 4.063 6.889 1.00 60.62 81 SER A O 1
ATOM 633 N N . LYS A 1 82 ? -8.563 6.281 6.585 1.00 62.81 82 LYS A N 1
ATOM 634 C CA . LYS A 1 82 ? -9.772 6.415 5.747 1.00 62.81 82 LYS A CA 1
ATOM 635 C C . LYS A 1 82 ? -9.679 5.518 4.528 1.00 62.81 82 LYS A C 1
ATOM 637 O O . LYS A 1 82 ? -10.668 4.882 4.198 1.00 62.81 82 LYS A O 1
ATOM 642 N N . ALA A 1 83 ? -8.496 5.438 3.924 1.00 59.66 83 ALA A N 1
ATOM 643 C CA . ALA A 1 83 ? -8.166 4.505 2.859 1.00 59.66 83 ALA A CA 1
ATOM 644 C C . ALA A 1 83 ? -8.593 3.069 3.218 1.00 59.66 83 ALA A C 1
ATOM 646 O O . ALA A 1 83 ? -9.455 2.482 2.568 1.00 59.66 83 ALA A O 1
ATOM 647 N N . LEU A 1 84 ? -8.097 2.552 4.344 1.00 62.50 84 LEU A N 1
ATOM 648 C CA . LEU A 1 84 ? -8.420 1.214 4.848 1.00 62.50 84 LEU A CA 1
ATOM 649 C C . LEU A 1 84 ? -9.889 1.055 5.291 1.00 62.50 84 LEU A C 1
ATOM 651 O O . LEU A 1 84 ? -10.447 -0.033 5.165 1.00 62.50 84 LEU A O 1
ATOM 655 N N . LYS A 1 85 ? -10.535 2.124 5.779 1.00 62.38 85 LYS A N 1
ATOM 656 C CA . LYS A 1 85 ? -11.952 2.130 6.200 1.00 62.38 85 LYS A CA 1
ATOM 657 C C . LYS A 1 85 ? -12.940 2.230 5.036 1.00 62.38 85 LYS A C 1
ATOM 659 O O . LYS A 1 85 ? -14.048 1.709 5.139 1.00 62.38 85 LYS A O 1
ATOM 664 N N . ALA A 1 86 ? -12.564 2.912 3.956 1.00 59.50 86 ALA A N 1
ATOM 665 C CA . ALA A 1 86 ? -13.383 3.093 2.760 1.00 59.50 86 ALA A CA 1
ATOM 666 C C . ALA A 1 86 ? -13.495 1.791 1.963 1.00 59.50 86 ALA A C 1
ATOM 668 O O . ALA A 1 86 ? -14.517 1.534 1.320 1.00 59.50 86 ALA A O 1
ATOM 669 N N . VAL A 1 87 ? -12.483 0.924 2.052 1.00 57.03 87 VAL A N 1
ATOM 670 C CA . VAL A 1 87 ? -12.570 -0.415 1.482 1.00 57.03 87 VAL A CA 1
ATOM 671 C C . VAL A 1 87 ? -13.503 -1.259 2.347 1.00 57.03 87 VAL A C 1
ATOM 673 O O . VAL A 1 87 ? -13.126 -1.837 3.364 1.00 57.03 87 VAL A O 1
ATOM 676 N N . ARG A 1 88 ? -14.752 -1.407 1.902 1.00 54.91 88 ARG A N 1
ATOM 677 C CA . ARG A 1 88 ? -15.592 -2.541 2.300 1.00 54.91 88 ARG A CA 1
ATOM 678 C C . ARG A 1 88 ? -14.961 -3.810 1.723 1.00 54.91 88 ARG A C 1
ATOM 680 O O . ARG A 1 88 ? -15.339 -4.251 0.640 1.00 54.91 88 ARG A O 1
ATOM 687 N N . ILE A 1 89 ? -13.982 -4.377 2.429 1.00 56.62 89 ILE A N 1
ATOM 688 C CA . ILE A 1 89 ? -13.294 -5.624 2.060 1.00 56.62 89 ILE A CA 1
ATOM 689 C C . ILE A 1 89 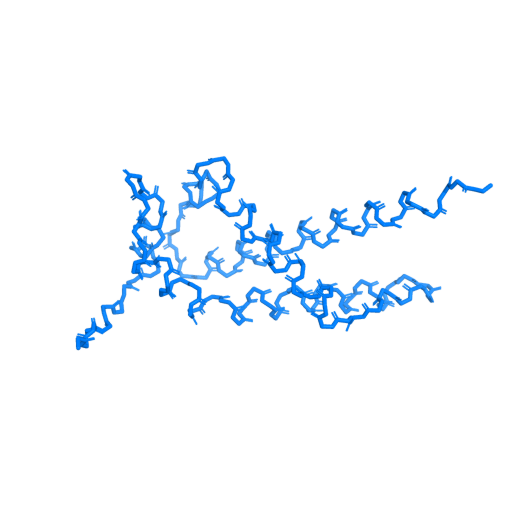? -14.306 -6.766 2.150 1.00 56.62 89 ILE A C 1
ATOM 691 O O . ILE A 1 89 ? -14.431 -7.442 3.167 1.00 56.62 89 ILE A O 1
ATOM 695 N N . ARG A 1 90 ? -15.088 -6.942 1.083 1.00 53.38 90 ARG A N 1
ATOM 696 C CA . ARG A 1 90 ? -16.019 -8.062 0.927 1.00 53.38 90 ARG A CA 1
ATOM 697 C C . ARG A 1 90 ? -15.296 -9.332 0.470 1.00 53.38 90 ARG A C 1
ATOM 699 O O . ARG A 1 90 ? -15.828 -10.413 0.692 1.00 53.38 90 ARG A O 1
ATOM 706 N N . ARG A 1 91 ? -14.105 -9.228 -0.143 1.00 53.41 91 ARG A N 1
ATOM 707 C CA . ARG A 1 91 ? -13.281 -10.367 -0.598 1.00 53.41 91 ARG A CA 1
ATOM 708 C C . ARG A 1 91 ? -11.785 -10.090 -0.437 1.00 53.41 91 ARG A C 1
ATOM 710 O O . ARG A 1 91 ? -11.361 -8.939 -0.478 1.00 53.41 91 ARG A O 1
ATOM 717 N N . ALA A 1 92 ? -10.999 -11.155 -0.273 1.00 55.41 92 ALA A N 1
ATOM 718 C CA . ALA A 1 92 ? -9.541 -11.088 -0.148 1.00 55.41 92 ALA A CA 1
ATOM 719 C C . ALA A 1 92 ? -8.867 -10.467 -1.386 1.00 55.41 92 ALA A C 1
ATOM 721 O O . ALA A 1 92 ? -7.905 -9.727 -1.234 1.00 55.41 92 ALA A O 1
ATOM 722 N N . ASP A 1 93 ? -9.414 -10.657 -2.586 1.00 59.84 93 ASP A N 1
ATOM 723 C CA . ASP A 1 93 ? -8.850 -10.062 -3.810 1.00 59.84 93 ASP A CA 1
ATOM 724 C C . ASP A 1 93 ? -9.006 -8.535 -3.856 1.00 59.84 93 ASP A C 1
ATOM 726 O O . ASP A 1 93 ? -8.230 -7.831 -4.502 1.00 59.84 93 ASP A O 1
ATOM 730 N N . SER A 1 94 ? -9.972 -7.989 -3.107 1.00 71.12 94 SER A N 1
ATOM 731 C CA . SER A 1 94 ? -10.219 -6.550 -3.061 1.00 71.12 94 SER A CA 1
ATOM 732 C C . SER A 1 94 ? -9.077 -5.774 -2.406 1.00 71.12 94 SER A C 1
ATOM 734 O O . SER A 1 94 ? -8.885 -4.617 -2.767 1.00 71.12 94 SER A O 1
ATOM 736 N N . ILE A 1 95 ? -8.307 -6.373 -1.481 1.00 74.06 95 ILE A N 1
ATOM 737 C CA . ILE A 1 95 ? -7.170 -5.655 -0.883 1.00 74.06 95 ILE A CA 1
ATOM 738 C C . ILE A 1 95 ? -5.980 -5.583 -1.834 1.00 74.06 95 ILE A C 1
ATOM 740 O O . ILE A 1 95 ? -5.354 -4.536 -1.922 1.00 74.06 95 ILE A O 1
ATOM 744 N N . ASN A 1 96 ? -5.691 -6.653 -2.576 1.00 74.50 96 ASN A N 1
ATOM 745 C CA . ASN A 1 96 ? -4.560 -6.668 -3.501 1.00 74.50 96 ASN A CA 1
ATOM 746 C C . ASN A 1 96 ? -4.774 -5.640 -4.616 1.00 74.50 96 ASN A C 1
ATOM 748 O O . ASN A 1 96 ? -3.891 -4.830 -4.879 1.00 74.50 96 ASN A O 1
ATOM 752 N N . ASN A 1 97 ? -5.985 -5.593 -5.182 1.00 77.44 97 ASN A N 1
ATOM 753 C CA . ASN A 1 97 ? -6.355 -4.582 -6.174 1.00 77.44 97 ASN A CA 1
ATOM 754 C C . ASN A 1 97 ? -6.296 -3.163 -5.598 1.00 77.44 97 ASN A C 1
ATOM 756 O O . ASN A 1 97 ? -5.866 -2.233 -6.275 1.00 77.44 97 ASN A O 1
ATOM 760 N N . TYR A 1 98 ? -6.708 -2.989 -4.342 1.00 78.31 98 TYR A N 1
ATOM 761 C CA . TYR A 1 98 ? -6.648 -1.694 -3.677 1.00 78.31 98 TYR A CA 1
ATOM 762 C C . TYR A 1 98 ? -5.208 -1.218 -3.446 1.00 78.31 98 TYR A C 1
ATOM 764 O O . TYR A 1 98 ? -4.888 -0.068 -3.739 1.00 78.31 98 TYR A O 1
ATOM 772 N N . LEU A 1 99 ? -4.331 -2.106 -2.973 1.00 80.81 99 LEU A N 1
ATOM 773 C CA . LEU A 1 99 ? -2.910 -1.815 -2.794 1.00 80.81 99 LEU A CA 1
ATOM 774 C C . LEU A 1 99 ? -2.246 -1.490 -4.131 1.00 80.81 99 LEU A C 1
ATOM 776 O O . LEU A 1 99 ? -1.566 -0.475 -4.222 1.00 80.81 99 LEU A O 1
ATOM 780 N N . ALA A 1 100 ? -2.528 -2.267 -5.179 1.00 81.88 100 ALA A N 1
ATOM 781 C CA . ALA A 1 100 ? -2.049 -1.979 -6.527 1.00 81.88 100 ALA A CA 1
ATOM 782 C C . ALA A 1 100 ? -2.521 -0.600 -7.025 1.00 81.88 100 ALA A C 1
ATOM 784 O O . ALA A 1 100 ? -1.735 0.147 -7.604 1.00 81.88 100 ALA A O 1
ATOM 785 N N . MET A 1 101 ? -3.776 -0.221 -6.753 1.00 83.56 101 MET A N 1
ATOM 786 C CA . MET A 1 101 ? -4.314 1.095 -7.113 1.00 83.56 101 MET A CA 1
ATOM 787 C C . MET A 1 101 ? -3.614 2.237 -6.359 1.00 83.56 101 MET A C 1
ATOM 789 O O . MET A 1 101 ? -3.306 3.266 -6.959 1.00 83.56 101 MET A O 1
ATOM 793 N N . ILE A 1 102 ? -3.338 2.076 -5.059 1.00 83.75 102 ILE A N 1
ATOM 794 C CA . ILE A 1 102 ? -2.578 3.076 -4.293 1.00 83.75 102 ILE A CA 1
ATOM 795 C C . ILE A 1 102 ? -1.148 3.175 -4.822 1.00 83.75 102 ILE A C 1
ATOM 797 O O . ILE A 1 102 ? -0.691 4.287 -5.078 1.00 83.75 102 ILE A O 1
ATOM 801 N N . SER A 1 103 ? -0.470 2.043 -5.028 1.00 83.94 103 SER A N 1
ATOM 802 C CA . SER A 1 103 ? 0.871 1.996 -5.618 1.00 83.94 103 SER A CA 1
ATOM 803 C C . SER A 1 103 ? 0.908 2.716 -6.963 1.00 83.94 103 SER A C 1
ATOM 805 O O . SER A 1 103 ? 1.765 3.570 -7.171 1.00 83.94 103 SER A O 1
ATOM 807 N N . LEU A 1 104 ? -0.068 2.466 -7.841 1.00 84.00 104 LEU A N 1
ATOM 808 C CA . LEU A 1 104 ? -0.201 3.172 -9.113 1.00 84.00 104 LEU A CA 1
ATOM 809 C C . LEU A 1 104 ? -0.353 4.684 -8.911 1.00 84.00 104 LEU A C 1
ATOM 811 O O . LEU A 1 104 ? 0.365 5.455 -9.540 1.00 84.00 104 LEU A O 1
ATOM 815 N N . ASN A 1 105 ? -1.248 5.119 -8.023 1.00 84.06 105 ASN A N 1
ATOM 816 C CA . ASN A 1 105 ? -1.462 6.541 -7.758 1.00 84.06 105 ASN A CA 1
ATOM 817 C C . ASN A 1 105 ? -0.213 7.231 -7.200 1.00 84.06 105 ASN A C 1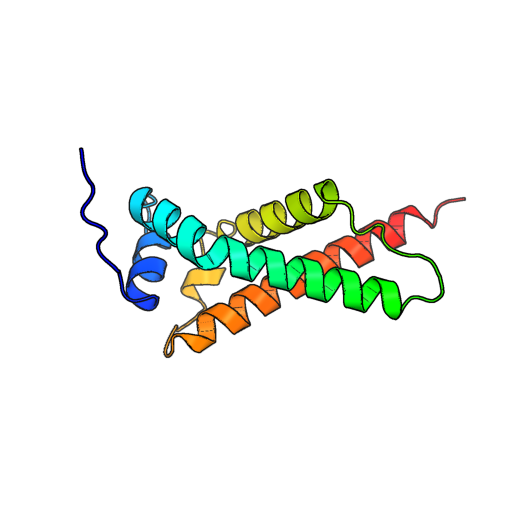
ATOM 819 O O . ASN A 1 105 ? 0.044 8.374 -7.561 1.00 84.06 105 ASN A O 1
ATOM 823 N N . VAL A 1 106 ? 0.556 6.567 -6.334 1.00 84.94 106 VAL A N 1
ATOM 824 C CA . VAL A 1 106 ? 1.818 7.099 -5.793 1.00 84.94 106 VAL A CA 1
ATOM 825 C C . VAL A 1 106 ? 2.872 7.215 -6.895 1.00 84.94 106 VAL A C 1
ATOM 827 O O . VAL A 1 106 ? 3.473 8.273 -7.049 1.00 84.94 106 VAL A O 1
ATOM 830 N N . VAL A 1 107 ? 3.046 6.181 -7.725 1.00 82.75 107 VAL A N 1
ATOM 831 C CA . VAL A 1 107 ? 4.004 6.211 -8.845 1.00 82.75 107 VAL A CA 1
ATOM 832 C C . VAL A 1 107 ? 3.617 7.268 -9.885 1.00 82.75 107 VAL A C 1
ATOM 834 O O . VAL A 1 107 ? 4.478 7.971 -10.411 1.00 82.75 107 VAL A O 1
ATOM 837 N N . LEU A 1 108 ? 2.324 7.411 -10.194 1.00 81.75 108 LEU A N 1
ATOM 838 C CA . LEU A 1 108 ? 1.830 8.438 -11.115 1.00 81.75 108 LEU A CA 1
ATOM 839 C C . LEU A 1 108 ? 2.058 9.846 -10.574 1.00 81.75 108 LEU A C 1
ATOM 841 O O . LEU A 1 108 ? 2.435 10.726 -11.344 1.00 81.75 108 LEU A O 1
ATOM 845 N N . ASP A 1 109 ? 1.829 10.047 -9.282 1.00 83.06 109 ASP A N 1
ATOM 846 C CA . ASP A 1 109 ? 2.048 11.322 -8.610 1.00 83.06 109 ASP A CA 1
ATOM 847 C C . ASP A 1 109 ? 3.536 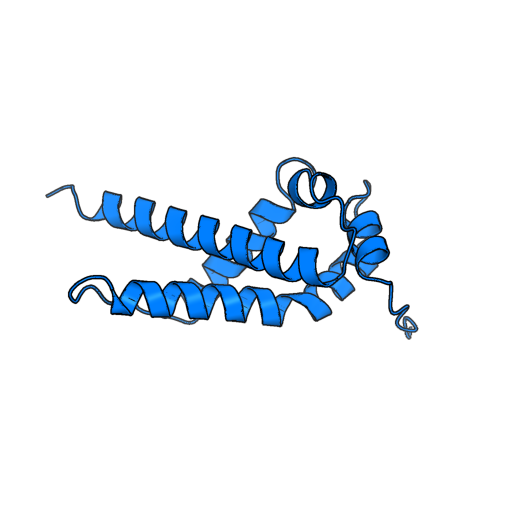11.686 -8.582 1.00 83.06 109 ASP A C 1
ATOM 849 O O . ASP A 1 109 ? 3.903 12.790 -8.984 1.00 83.06 109 ASP A O 1
ATOM 853 N N . TYR A 1 110 ? 4.401 10.723 -8.247 1.00 82.06 110 TYR A N 1
ATOM 854 C CA . TYR A 1 110 ? 5.852 10.873 -8.331 1.00 82.06 110 TYR A CA 1
ATOM 855 C C . TYR A 1 110 ? 6.298 11.215 -9.756 1.00 82.06 110 TYR A C 1
ATOM 857 O O . TYR A 1 110 ? 6.991 12.204 -9.967 1.00 82.06 110 TYR A O 1
ATOM 865 N N . ALA A 1 111 ? 5.840 10.468 -10.764 1.00 75.50 111 ALA A N 1
ATOM 866 C CA . ALA A 1 111 ? 6.172 10.740 -12.161 1.00 75.50 111 ALA A CA 1
ATOM 867 C C . ALA A 1 111 ? 5.666 12.114 -12.636 1.00 75.50 111 ALA A C 1
ATOM 869 O O . ALA A 1 111 ? 6.267 12.712 -13.525 1.00 75.50 111 ALA A O 1
ATOM 870 N N . ARG A 1 112 ? 4.559 12.619 -12.078 1.00 74.56 112 ARG A N 1
ATOM 871 C CA . ARG A 1 112 ? 4.024 13.949 -12.395 1.00 74.56 112 ARG A CA 1
ATOM 872 C C . ARG A 1 112 ? 4.871 15.053 -11.748 1.00 74.56 112 ARG A C 1
ATOM 874 O O . ARG A 1 112 ? 5.212 16.011 -12.435 1.00 74.56 112 ARG A O 1
ATOM 881 N N . HIS A 1 113 ? 5.283 14.877 -10.492 1.00 72.25 113 HIS A N 1
ATOM 882 C CA . HIS A 1 113 ? 6.183 15.798 -9.787 1.00 72.25 113 HIS A CA 1
ATOM 883 C C . HIS A 1 113 ? 7.596 15.815 -10.392 1.00 72.25 113 HIS A C 1
ATOM 885 O O . HIS A 1 113 ? 8.138 16.888 -10.639 1.00 72.25 113 HIS A O 1
ATOM 891 N N . ASN A 1 114 ? 8.158 14.653 -10.743 1.00 64.69 114 ASN A N 1
ATOM 892 C CA . ASN A 1 114 ? 9.467 14.565 -11.404 1.00 64.69 114 ASN A CA 1
ATOM 893 C C . ASN A 1 114 ? 9.456 15.078 -12.855 1.00 64.69 114 ASN A C 1
ATOM 895 O O . ASN A 1 114 ? 10.502 15.384 -13.416 1.00 64.69 114 ASN A O 1
ATOM 899 N N . ARG A 1 115 ? 8.281 15.185 -13.489 1.00 54.56 115 ARG A N 1
ATOM 900 C CA . ARG A 1 115 ? 8.134 15.883 -14.777 1.00 54.56 115 ARG A CA 1
ATOM 901 C C . ARG A 1 115 ? 8.115 17.403 -14.616 1.00 54.56 115 ARG A C 1
ATOM 903 O O . ARG A 1 115 ? 8.534 18.093 -15.538 1.00 54.56 115 ARG A O 1
ATOM 910 N N . MET A 1 116 ? 7.651 17.921 -13.476 1.00 47.56 116 MET A N 1
ATOM 911 C CA . MET A 1 116 ? 7.623 19.363 -13.199 1.00 47.56 116 MET A CA 1
ATOM 912 C C . MET A 1 116 ? 8.997 19.928 -12.811 1.00 47.56 116 MET A C 1
ATOM 914 O O . MET A 1 116 ? 9.227 21.115 -13.008 1.00 47.56 116 MET A O 1
ATOM 918 N N . SER A 1 117 ? 9.934 19.104 -12.332 1.00 43.38 117 SER A N 1
ATOM 919 C CA . SER A 1 117 ? 11.308 19.537 -12.026 1.00 43.38 117 SER A CA 1
ATOM 920 C C . SER A 1 117 ? 12.228 19.647 -13.252 1.00 43.38 117 SER A C 1
ATOM 922 O O . SER A 1 117 ? 13.313 20.208 -13.140 1.00 43.38 117 SER A O 1
ATOM 924 N N . VAL A 1 118 ? 11.802 19.185 -14.437 1.00 45.75 118 VAL A N 1
ATOM 925 C CA . VAL A 1 118 ? 12.568 19.277 -15.703 1.00 45.75 118 VAL A CA 1
ATOM 926 C C . VAL A 1 118 ? 11.976 20.340 -16.646 1.00 45.75 118 VAL A C 1
ATOM 928 O O . VAL A 1 118 ? 12.006 20.203 -17.867 1.00 45.75 118 VAL A O 1
ATOM 931 N N . GLY A 1 119 ? 11.384 21.390 -16.071 1.00 43.06 119 GLY A N 1
ATOM 932 C CA . GLY A 1 119 ? 10.685 22.457 -16.794 1.00 43.06 119 GLY A CA 1
ATOM 933 C C . GLY A 1 119 ? 11.068 23.877 -16.377 1.00 43.06 119 GLY A C 1
ATOM 934 O O . GLY A 1 119 ? 10.284 24.786 -16.621 1.00 43.06 119 GLY A O 1
ATOM 935 N N . SER A 1 120 ? 12.238 24.071 -15.765 1.00 40.88 120 SER A N 1
ATOM 936 C CA . SER A 1 120 ? 12.806 25.404 -15.528 1.00 40.88 120 SER A CA 1
ATOM 937 C C . SER A 1 120 ? 14.251 25.430 -16.015 1.00 40.88 120 SER A C 1
ATOM 939 O O . SER A 1 120 ? 15.175 25.200 -15.239 1.00 40.88 120 SER A O 1
ATOM 941 N N . ASN A 1 121 ? 14.428 25.671 -17.312 1.00 38.09 121 ASN A N 1
ATOM 942 C CA . ASN A 1 121 ? 15.649 26.246 -17.866 1.00 38.09 121 ASN A CA 1
ATOM 943 C C . ASN A 1 121 ? 15.268 27.282 -18.918 1.00 38.09 121 ASN A C 1
ATOM 945 O O . ASN A 1 121 ? 14.407 26.942 -19.760 1.00 38.09 121 ASN A O 1
#

Mean predicted aligned error: 9.98 Å